Protein AF-A0A368JXX8-F1 (afdb_monomer)

Sequence (72 aa):
MYNTDIPTRAELPSSAQLLRSTIIAMISAAAILVTVVLPAEYAIDPTGIGRALGLVEMGEIKAQLAEEAERD

pLDDT: mean 90.9, std 10.01, range [49.84, 98.62]

Organism: NCBI:txid1899321

Secondary structure (DSSP, 8-state):
-----PPPTTTSPPHHHHHHHHHHHHHHHHHHIIIIIHHHHH---SSSHHHHTTHHHHHHHHHHHHHHHHH-

Structure (mmCIF, N/CA/C/O backbone):
data_AF-A0A368JXX8-F1
#
_entry.id   AF-A0A368JXX8-F1
#
loop_
_atom_site.group_PDB
_atom_site.id
_atom_site.type_symbol
_atom_site.label_atom_id
_atom_site.label_alt_id
_atom_site.label_comp_id
_atom_site.label_asym_id
_atom_site.label_entity_id
_atom_site.label_seq_id
_atom_site.pdbx_PDB_ins_code
_atom_site.Cartn_x
_atom_site.Cartn_y
_atom_site.Cartn_z
_atom_site.occupancy
_atom_site.B_iso_or_equiv
_atom_site.auth_seq_id
_atom_site.auth_comp_id
_atom_site.auth_asym_id
_atom_site.auth_atom_id
_atom_site.pdbx_PDB_model_num
ATOM 1 N N . MET A 1 1 ? 12.880 30.653 -28.524 1.00 49.84 1 MET A N 1
ATOM 2 C CA . MET A 1 1 ? 13.840 29.532 -28.507 1.00 49.84 1 MET A CA 1
ATOM 3 C C . MET A 1 1 ? 13.017 28.274 -28.266 1.00 49.84 1 MET A C 1
ATOM 5 O O . MET A 1 1 ? 12.321 28.232 -27.261 1.00 49.84 1 MET A O 1
ATOM 9 N N . TYR A 1 2 ? 12.947 27.354 -29.232 1.00 56.00 2 TYR A N 1
ATOM 10 C CA . TYR A 1 2 ? 12.189 26.104 -29.079 1.00 56.00 2 TYR A CA 1
ATOM 11 C C . TYR A 1 2 ? 12.922 25.233 -28.051 1.00 56.00 2 TYR A C 1
ATOM 13 O O . TYR A 1 2 ? 13.995 24.725 -28.344 1.00 56.00 2 TYR A O 1
ATOM 21 N N . ASN A 1 3 ? 12.392 25.156 -26.829 1.00 58.72 3 ASN A N 1
ATOM 22 C CA . ASN A 1 3 ? 13.051 24.559 -25.663 1.00 58.72 3 ASN A CA 1
ATOM 23 C C . ASN A 1 3 ? 12.427 23.202 -25.307 1.00 58.72 3 ASN A C 1
ATOM 25 O O . ASN A 1 3 ? 12.000 22.976 -24.175 1.00 58.72 3 ASN A O 1
ATOM 29 N N . THR A 1 4 ? 12.271 22.328 -26.297 1.00 65.88 4 THR A N 1
ATOM 30 C CA . THR A 1 4 ? 11.719 20.989 -26.079 1.00 65.88 4 THR A C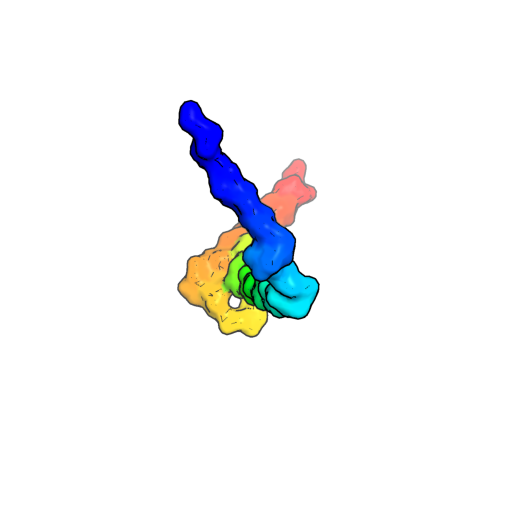A 1
ATOM 31 C C . THR A 1 4 ? 12.567 19.991 -26.842 1.00 65.88 4 THR A C 1
ATOM 33 O O . THR A 1 4 ? 12.367 19.783 -28.037 1.00 65.88 4 THR A O 1
ATOM 36 N N . ASP A 1 5 ? 13.519 19.389 -26.136 1.00 71.62 5 ASP A N 1
ATOM 37 C CA . ASP A 1 5 ? 14.247 18.214 -26.600 1.00 71.62 5 ASP A CA 1
ATOM 38 C C . ASP A 1 5 ? 13.274 17.029 -26.575 1.00 71.62 5 ASP A C 1
ATOM 40 O O . ASP A 1 5 ? 13.097 16.352 -25.562 1.00 71.62 5 ASP A O 1
ATOM 44 N N . ILE A 1 6 ? 12.535 16.848 -27.671 1.00 77.44 6 ILE A N 1
ATOM 45 C CA . ILE A 1 6 ? 11.634 15.706 -27.830 1.00 77.44 6 ILE A CA 1
ATOM 46 C C . ILE A 1 6 ? 12.513 14.465 -28.015 1.00 77.44 6 ILE A C 1
ATOM 48 O O . ILE A 1 6 ? 13.308 14.443 -28.960 1.00 77.44 6 ILE A O 1
ATOM 52 N N . PRO A 1 7 ? 12.366 13.432 -27.167 1.00 77.81 7 PRO A N 1
ATOM 53 C CA . PRO A 1 7 ? 13.200 12.249 -27.256 1.00 77.81 7 PRO A CA 1
ATOM 54 C C . PRO A 1 7 ? 13.011 11.556 -28.605 1.00 77.81 7 PRO A C 1
ATOM 56 O O . PRO A 1 7 ? 11.896 11.382 -29.113 1.00 77.81 7 PRO A O 1
ATOM 59 N N . THR A 1 8 ? 14.125 11.141 -29.192 1.00 81.25 8 THR A N 1
ATOM 60 C CA . THR A 1 8 ? 14.141 10.331 -30.406 1.00 81.25 8 THR A CA 1
ATOM 61 C C . THR A 1 8 ? 13.647 8.917 -30.094 1.00 81.25 8 THR A C 1
ATOM 63 O O . THR A 1 8 ? 13.703 8.447 -28.959 1.00 81.25 8 THR A O 1
ATOM 66 N N . ARG A 1 9 ? 13.175 8.170 -31.103 1.00 77.25 9 ARG A N 1
ATOM 67 C CA . ARG A 1 9 ? 12.690 6.788 -30.893 1.00 77.25 9 ARG A CA 1
ATOM 68 C C . ARG A 1 9 ? 13.727 5.861 -30.244 1.00 77.25 9 ARG A C 1
ATOM 70 O O . ARG A 1 9 ? 13.329 4.889 -29.615 1.00 77.25 9 ARG A O 1
ATOM 77 N N . ALA A 1 10 ? 15.020 6.150 -30.403 1.00 78.94 10 ALA A N 1
ATOM 78 C CA . ALA A 1 10 ? 16.111 5.391 -29.792 1.00 78.94 10 ALA A CA 1
ATOM 79 C C . ALA A 1 10 ? 16.230 5.613 -28.271 1.00 78.94 10 ALA A C 1
ATOM 81 O O . ALA A 1 10 ? 16.808 4.781 -27.580 1.00 78.94 10 ALA A O 1
ATOM 82 N N . GLU A 1 11 ? 15.673 6.710 -27.755 1.00 81.88 11 GLU A N 1
ATOM 83 C CA . GLU A 1 11 ? 15.701 7.088 -26.335 1.00 81.88 11 GLU A CA 1
ATOM 84 C C . GLU A 1 11 ? 14.437 6.637 -25.589 1.00 81.88 11 GLU A C 1
ATOM 86 O O . GLU A 1 11 ? 14.362 6.734 -24.364 1.00 81.88 11 GLU A O 1
ATOM 91 N N . LEU A 1 12 ? 13.434 6.125 -26.312 1.00 88.12 12 LEU A N 1
ATOM 92 C CA . LEU A 1 12 ? 12.226 5.589 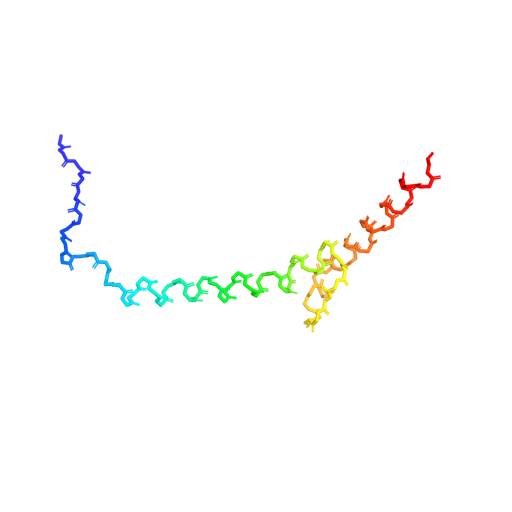-25.703 1.00 88.12 12 LEU A CA 1
ATOM 93 C C . LEU A 1 12 ? 12.517 4.246 -25.019 1.00 88.12 12 LEU A C 1
ATOM 95 O O . LEU A 1 12 ? 13.234 3.407 -25.572 1.00 88.12 12 LEU A O 1
ATOM 99 N N . PRO A 1 13 ? 11.923 3.996 -23.839 1.00 88.31 13 PRO A N 1
ATOM 100 C CA . PRO A 1 13 ? 12.051 2.709 -23.183 1.00 88.31 13 PRO A CA 1
ATOM 101 C C . PRO A 1 13 ? 11.480 1.599 -24.069 1.00 88.31 13 PRO A C 1
ATOM 103 O O . PRO A 1 13 ? 10.408 1.716 -24.664 1.00 88.31 13 PRO A O 1
ATOM 106 N N . SER A 1 14 ? 12.195 0.483 -24.115 1.00 91.88 14 SER A N 1
ATOM 107 C CA . SER A 1 14 ? 11.728 -0.744 -24.751 1.00 91.88 14 SER A CA 1
ATOM 108 C C . SER A 1 14 ? 10.486 -1.299 -24.047 1.00 91.88 14 SER A C 1
ATOM 110 O O . SER A 1 14 ? 10.282 -1.105 -22.845 1.00 91.88 14 SER A O 1
ATOM 112 N N . SER A 1 15 ? 9.683 -2.089 -24.762 1.00 93.31 15 SER A N 1
ATOM 113 C CA . SER A 1 15 ? 8.516 -2.771 -24.184 1.00 93.31 15 SER A CA 1
ATOM 114 C C . SER A 1 15 ? 8.878 -3.643 -22.975 1.00 93.31 15 SER A C 1
ATOM 116 O O . SER A 1 15 ? 8.099 -3.738 -22.031 1.00 93.31 15 SER A O 1
ATOM 118 N N . ALA A 1 16 ? 10.080 -4.230 -22.959 1.00 93.31 16 ALA A N 1
ATOM 119 C CA . ALA A 1 16 ? 10.586 -4.998 -21.824 1.00 93.31 16 ALA A CA 1
ATOM 120 C C . ALA A 1 16 ? 10.836 -4.121 -20.583 1.00 93.31 16 ALA A C 1
ATOM 122 O O . ALA A 1 16 ? 10.523 -4.533 -19.465 1.00 93.31 16 ALA A O 1
ATOM 123 N N . GLN A 1 17 ? 11.360 -2.902 -20.765 1.00 93.75 17 GLN A N 1
ATOM 124 C CA . GLN A 1 17 ? 11.528 -1.939 -19.670 1.00 93.75 17 GLN A CA 1
ATOM 125 C C . GLN A 1 17 ? 10.176 -1.485 -19.120 1.00 93.75 17 GLN A C 1
ATOM 127 O O . GLN A 1 17 ? 10.004 -1.456 -17.901 1.00 93.75 17 GLN A O 1
ATOM 132 N N . LEU A 1 18 ? 9.210 -1.203 -20.000 1.00 95.81 18 LEU A N 1
ATOM 133 C CA . LEU A 1 18 ? 7.848 -0.856 -19.592 1.00 95.81 18 LEU A CA 1
ATOM 134 C C . LEU A 1 18 ? 7.222 -1.988 -18.772 1.00 95.81 18 LEU A C 1
ATOM 136 O O . LEU A 1 18 ? 6.829 -1.755 -17.633 1.00 95.81 18 LEU A O 1
ATOM 140 N N . LEU A 1 19 ? 7.240 -3.223 -19.280 1.00 97.38 19 LEU A N 1
ATOM 141 C CA . LEU A 1 19 ? 6.693 -4.384 -18.574 1.00 97.38 19 LEU A CA 1
ATOM 142 C C . LEU A 1 19 ? 7.339 -4.582 -17.197 1.00 97.38 19 LEU A C 1
ATOM 144 O O . LEU A 1 19 ? 6.638 -4.776 -16.204 1.00 97.38 19 LEU A O 1
ATOM 148 N N . ARG A 1 20 ? 8.672 -4.479 -17.113 1.00 97.06 20 ARG A N 1
ATOM 149 C CA . ARG A 1 20 ? 9.394 -4.577 -15.838 1.00 97.06 20 ARG A CA 1
ATOM 150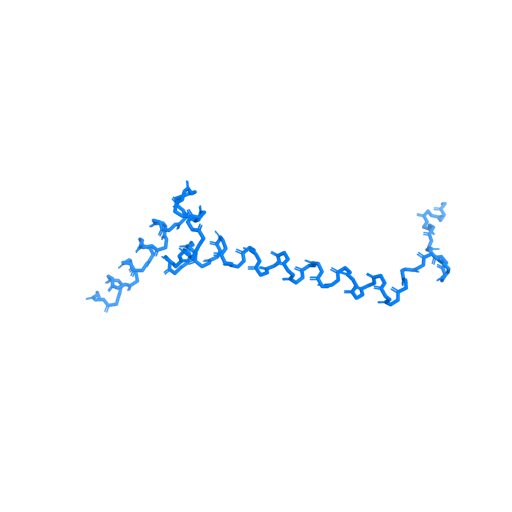 C C . ARG A 1 20 ? 8.937 -3.501 -14.854 1.00 97.06 20 ARG A C 1
ATOM 152 O O . ARG A 1 20 ? 8.700 -3.814 -13.690 1.00 97.06 20 ARG A O 1
ATOM 159 N N . SER A 1 21 ? 8.805 -2.256 -15.310 1.00 97.38 21 SER A N 1
ATOM 160 C CA . SER A 1 21 ? 8.348 -1.154 -14.458 1.00 97.38 21 SER A CA 1
ATOM 161 C C . SER A 1 21 ? 6.908 -1.352 -13.976 1.00 97.38 21 SER A C 1
ATOM 163 O O . SER A 1 21 ? 6.631 -1.148 -12.797 1.00 97.38 21 SER A O 1
ATOM 165 N N . THR A 1 22 ? 6.016 -1.848 -14.839 1.00 97.56 22 THR A N 1
ATOM 166 C CA . THR A 1 22 ? 4.625 -2.153 -14.484 1.00 97.56 22 THR A CA 1
ATOM 167 C C . THR A 1 22 ? 4.535 -3.256 -13.436 1.00 97.56 22 THR A C 1
ATOM 169 O O . THR A 1 22 ? 3.767 -3.128 -12.487 1.00 97.56 22 THR A O 1
ATOM 172 N N . ILE A 1 23 ? 5.339 -4.317 -13.559 1.00 98.44 23 ILE A N 1
ATOM 173 C CA . ILE A 1 23 ? 5.371 -5.404 -12.569 1.00 98.44 23 ILE A CA 1
ATOM 174 C C . ILE A 1 23 ? 5.828 -4.876 -11.206 1.00 98.44 23 ILE A C 1
ATOM 176 O O . ILE A 1 23 ? 5.200 -5.170 -10.193 1.00 98.44 23 ILE A O 1
ATOM 180 N N . ILE A 1 24 ? 6.884 -4.058 -11.172 1.00 98.25 24 ILE A N 1
ATOM 181 C CA . ILE A 1 24 ? 7.362 -3.449 -9.922 1.00 98.25 24 ILE A CA 1
ATOM 182 C C . ILE A 1 24 ? 6.272 -2.562 -9.310 1.00 98.25 24 ILE A C 1
ATOM 184 O O . ILE A 1 24 ? 5.996 -2.677 -8.119 1.00 98.25 24 ILE A O 1
ATOM 188 N N . ALA A 1 25 ? 5.617 -1.723 -10.116 1.00 98.12 25 ALA A N 1
ATOM 189 C CA . ALA A 1 25 ? 4.524 -0.875 -9.650 1.00 98.12 25 ALA A CA 1
ATOM 190 C C . ALA A 1 25 ? 3.362 -1.697 -9.070 1.00 98.12 25 ALA A C 1
ATOM 192 O O . ALA A 1 25 ? 2.838 -1.354 -8.013 1.00 98.12 25 ALA A O 1
ATOM 193 N N . MET A 1 26 ? 2.998 -2.807 -9.717 1.00 98.62 26 MET A N 1
ATOM 194 C CA . MET A 1 26 ? 1.953 -3.715 -9.240 1.00 98.62 26 MET A CA 1
ATOM 195 C C . MET A 1 26 ? 2.312 -4.344 -7.889 1.00 98.62 26 MET A C 1
ATOM 197 O O . MET A 1 26 ? 1.472 -4.381 -6.994 1.00 98.62 26 MET A O 1
ATOM 2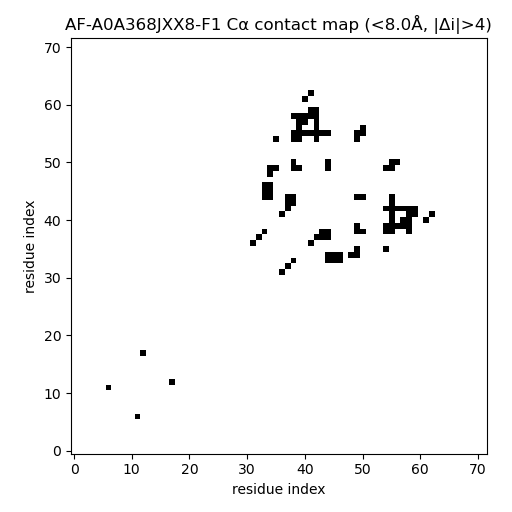01 N N . ILE A 1 27 ? 3.559 -4.791 -7.715 1.00 98.56 27 ILE A N 1
ATOM 202 C CA . ILE A 1 27 ? 4.039 -5.345 -6.440 1.00 98.56 27 ILE A CA 1
ATOM 203 C C . ILE A 1 27 ? 3.998 -4.278 -5.342 1.00 98.56 27 ILE A C 1
ATOM 205 O O . ILE A 1 27 ? 3.495 -4.542 -4.253 1.00 98.56 27 ILE A O 1
ATOM 209 N N . SER A 1 28 ? 4.473 -3.064 -5.629 1.00 98.38 28 SER A N 1
ATOM 210 C CA . SER A 1 28 ? 4.416 -1.948 -4.679 1.00 98.38 28 SER A CA 1
ATOM 211 C C . SER A 1 28 ? 2.978 -1.608 -4.286 1.00 98.38 28 SER A C 1
ATOM 213 O O . SER A 1 28 ? 2.693 -1.416 -3.107 1.00 98.38 28 SER A O 1
ATOM 215 N N . ALA A 1 29 ? 2.054 -1.584 -5.250 1.00 98.19 29 ALA A N 1
ATOM 216 C CA . ALA A 1 29 ? 0.639 -1.349 -4.984 1.00 98.19 29 ALA A CA 1
ATOM 217 C C . ALA A 1 29 ? 0.038 -2.448 -4.095 1.00 98.19 29 ALA A C 1
ATOM 219 O O . ALA A 1 29 ? -0.657 -2.140 -3.130 1.00 98.19 29 ALA A O 1
ATOM 220 N N . ALA A 1 30 ? 0.354 -3.718 -4.364 1.00 98.12 30 ALA A N 1
ATOM 221 C CA . ALA A 1 30 ? -0.076 -4.833 -3.525 1.00 98.12 30 ALA A CA 1
ATOM 222 C C . ALA A 1 30 ? 0.490 -4.732 -2.097 1.00 98.12 30 ALA A C 1
ATOM 224 O O . ALA A 1 30 ? -0.234 -4.970 -1.135 1.00 98.12 30 ALA A O 1
ATOM 225 N N . ALA A 1 31 ? 1.754 -4.324 -1.942 1.00 97.38 31 ALA A N 1
ATOM 226 C CA . ALA A 1 31 ? 2.369 -4.119 -0.633 1.00 97.38 31 ALA A CA 1
ATOM 227 C C . ALA A 1 31 ? 1.666 -3.006 0.163 1.00 97.38 31 ALA A C 1
ATOM 229 O O . ALA A 1 31 ? 1.360 -3.188 1.342 1.00 97.38 31 ALA A O 1
ATOM 230 N N . ILE A 1 32 ? 1.349 -1.880 -0.483 1.00 97.00 32 ILE A N 1
ATOM 231 C CA . ILE A 1 32 ? 0.596 -0.779 0.138 1.00 97.00 32 ILE A CA 1
ATOM 232 C C . ILE A 1 32 ? -0.815 -1.241 0.516 1.00 97.00 32 ILE 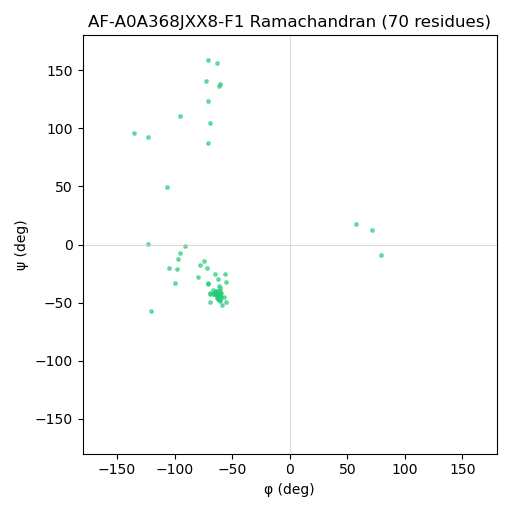A C 1
ATOM 234 O O . ILE A 1 32 ? -1.278 -0.960 1.621 1.00 97.00 32 ILE A O 1
ATOM 238 N N . LEU A 1 33 ? -1.483 -1.991 -0.365 1.00 96.88 33 LEU A N 1
ATOM 239 C CA . LEU A 1 33 ? -2.817 -2.529 -0.107 1.00 96.88 33 LEU A CA 1
ATOM 240 C C . LEU A 1 33 ? -2.841 -3.354 1.187 1.00 96.88 33 LEU A C 1
ATOM 242 O O . LEU A 1 33 ? -3.690 -3.122 2.044 1.00 96.88 33 LEU A O 1
ATOM 246 N N . VAL A 1 34 ? -1.898 -4.285 1.355 1.00 96.44 34 VAL A N 1
ATOM 247 C CA . VAL A 1 34 ? -1.915 -5.204 2.504 1.00 96.44 34 VAL A CA 1
ATOM 248 C C . VAL A 1 34 ? -1.372 -4.604 3.798 1.00 96.44 34 VAL A C 1
ATOM 250 O O . VAL A 1 34 ? -1.787 -5.036 4.868 1.00 96.44 34 VAL A O 1
ATOM 253 N N . THR A 1 35 ? -0.457 -3.633 3.725 1.00 95.25 35 THR A N 1
ATOM 254 C CA . THR A 1 35 ? 0.185 -3.054 4.924 1.00 95.25 35 THR A CA 1
ATOM 255 C C . THR A 1 35 ? -0.441 -1.744 5.394 1.00 95.25 35 THR A C 1
ATOM 257 O O . THR A 1 35 ? -0.267 -1.384 6.555 1.00 95.25 35 THR A O 1
ATOM 260 N N . VAL A 1 36 ? -1.162 -1.032 4.523 1.00 95.44 36 VAL A N 1
ATOM 261 C CA . VAL A 1 36 ? -1.747 0.281 4.838 1.00 95.44 36 VAL A CA 1
ATOM 262 C C . VAL A 1 36 ? -3.261 0.262 4.693 1.00 95.44 36 VAL A C 1
ATOM 264 O O . VAL A 1 36 ? -3.966 0.543 5.658 1.00 95.44 36 VAL A O 1
ATOM 267 N N . VAL A 1 37 ? -3.769 -0.097 3.510 1.00 96.06 37 VAL A N 1
ATOM 268 C CA . VAL A 1 37 ? -5.202 0.036 3.196 1.00 96.06 37 VAL A CA 1
ATOM 269 C C . VAL A 1 37 ? -6.044 -0.959 3.995 1.00 96.06 37 VAL A C 1
ATOM 271 O O . VAL A 1 37 ? -7.009 -0.557 4.638 1.00 96.06 37 VAL A O 1
ATOM 274 N N . LEU A 1 38 ? -5.669 -2.245 4.005 1.00 96.12 38 LEU A N 1
ATOM 275 C CA . LEU A 1 38 ? -6.409 -3.268 4.753 1.00 96.12 38 LEU A CA 1
ATOM 276 C C . LEU A 1 38 ? -6.450 -2.994 6.269 1.00 96.12 38 LEU A C 1
ATOM 278 O O . LEU A 1 38 ? -7.548 -3.031 6.832 1.00 96.12 38 LEU A O 1
ATOM 282 N N . PRO A 1 39 ? -5.327 -2.649 6.931 1.00 96.19 39 PRO A N 1
ATOM 283 C CA . PRO A 1 39 ? -5.350 -2.257 8.335 1.00 96.19 39 PRO A CA 1
ATOM 284 C C . PRO A 1 39 ? -6.213 -1.024 8.605 1.00 96.19 39 PRO A C 1
ATOM 286 O O . PRO A 1 39 ? -7.049 -1.059 9.501 1.00 96.19 39 PRO A O 1
ATOM 289 N N . ALA A 1 40 ? -6.040 0.044 7.819 1.00 95.56 40 ALA A N 1
ATOM 290 C CA . ALA A 1 40 ? -6.685 1.332 8.069 1.00 95.56 40 ALA A CA 1
ATOM 291 C C . ALA A 1 40 ? -8.193 1.330 7.800 1.00 95.56 40 ALA A C 1
ATOM 293 O O . ALA A 1 40 ? -8.934 2.061 8.453 1.00 95.56 40 ALA A O 1
ATOM 294 N N . GLU A 1 41 ? -8.656 0.552 6.820 1.00 94.00 41 GLU A N 1
ATOM 295 C CA . GLU A 1 41 ? -10.067 0.552 6.433 1.00 94.00 41 GLU A CA 1
ATOM 296 C C . GLU A 1 41 ? -10.867 -0.605 7.017 1.00 94.00 41 GLU A C 1
ATOM 298 O O . GLU A 1 41 ? -12.055 -0.426 7.280 1.00 94.00 41 GLU A O 1
ATOM 303 N N . TYR A 1 42 ? -10.239 -1.768 7.201 1.00 94.38 42 TYR A N 1
ATOM 304 C CA . TYR A 1 42 ? -10.934 -3.007 7.554 1.00 94.38 42 TYR A CA 1
ATOM 305 C C . TYR A 1 42 ? -10.420 -3.641 8.849 1.00 94.38 42 TYR A C 1
ATOM 307 O O . TYR A 1 42 ? -10.896 -4.711 9.214 1.00 94.38 42 TYR A O 1
ATOM 315 N N . ALA A 1 43 ? -9.440 -3.032 9.528 1.00 94.75 43 ALA A N 1
ATOM 316 C CA . ALA A 1 43 ? -8.767 -3.606 10.698 1.00 94.75 43 ALA A CA 1
ATOM 317 C C . ALA A 1 43 ? -8.095 -4.975 10.443 1.00 94.75 43 ALA A C 1
ATOM 319 O O . ALA A 1 43 ? -7.751 -5.702 11.377 1.00 94.75 43 ALA A O 1
ATOM 320 N N . ILE A 1 44 ? -7.868 -5.333 9.174 1.00 94.62 44 ILE A N 1
ATOM 321 C CA . ILE A 1 44 ? -7.228 -6.593 8.786 1.00 94.62 44 ILE A CA 1
ATOM 322 C C . ILE A 1 44 ? -5.737 -6.331 8.588 1.00 94.62 44 ILE A C 1
ATOM 324 O O . ILE A 1 44 ? -5.339 -5.696 7.616 1.00 94.62 44 ILE A O 1
ATOM 328 N N . ASP A 1 45 ? -4.902 -6.856 9.484 1.00 95.31 45 ASP A N 1
ATOM 329 C CA . ASP A 1 45 ? -3.446 -6.717 9.400 1.00 95.31 45 ASP A CA 1
ATOM 330 C C . ASP A 1 45 ? -2.738 -8.079 9.380 1.00 95.31 45 ASP A C 1
ATOM 332 O O . ASP A 1 45 ? -2.408 -8.627 10.435 1.00 95.31 45 ASP A O 1
ATOM 336 N N . PRO A 1 46 ? -2.470 -8.637 8.185 1.00 92.06 46 PRO A N 1
ATOM 337 C CA . PRO A 1 46 ? -1.766 -9.909 8.058 1.00 92.06 46 PRO A CA 1
ATOM 338 C C . PRO A 1 46 ? -0.263 -9.792 8.348 1.00 92.06 46 PRO A C 1
ATOM 340 O O . PRO A 1 46 ? 0.409 -10.809 8.501 1.00 92.06 46 PRO A O 1
ATOM 343 N N . THR A 1 47 ? 0.283 -8.572 8.389 1.00 94.19 47 THR A N 1
ATOM 344 C CA . THR A 1 47 ? 1.731 -8.329 8.500 1.00 94.19 47 THR A CA 1
ATOM 345 C C . THR A 1 47 ? 2.174 -7.872 9.888 1.00 94.19 47 THR A C 1
ATOM 347 O O . THR A 1 47 ? 3.352 -7.981 10.214 1.00 94.19 47 THR A O 1
ATOM 350 N N . GLY A 1 48 ? 1.257 -7.342 10.700 1.00 92.44 48 GLY A N 1
ATOM 351 C CA . GLY A 1 48 ? 1.540 -6.699 11.986 1.00 92.44 48 GLY A CA 1
ATOM 352 C C . GLY A 1 48 ? 2.049 -5.254 11.869 1.00 92.44 48 GLY A C 1
ATOM 353 O O . GLY A 1 48 ? 2.154 -4.558 12.880 1.00 92.44 48 GLY A O 1
ATOM 354 N N . ILE A 1 49 ? 2.367 -4.786 10.654 1.00 94.00 49 ILE A N 1
ATOM 355 C CA . ILE A 1 49 ? 2.876 -3.429 10.400 1.00 94.00 49 ILE A CA 1
ATOM 356 C C . ILE A 1 49 ? 1.779 -2.398 10.654 1.00 94.00 49 ILE A C 1
ATOM 358 O O . ILE A 1 49 ? 2.036 -1.371 11.277 1.00 94.00 49 ILE A O 1
ATOM 362 N N . GLY A 1 50 ? 0.553 -2.679 10.213 1.00 94.56 50 GLY A N 1
ATOM 363 C CA . GLY A 1 50 ? -0.575 -1.778 10.404 1.00 94.56 50 GLY A CA 1
ATOM 364 C C . GLY A 1 50 ? -0.855 -1.520 11.881 1.00 94.56 50 GLY A C 1
ATOM 365 O O . GLY A 1 50 ? -1.101 -0.383 12.270 1.00 94.56 50 GLY A O 1
ATOM 366 N N . ARG A 1 51 ? -0.754 -2.553 12.723 1.00 93.94 51 ARG A N 1
ATOM 367 C CA . ARG A 1 51 ? -0.918 -2.434 14.175 1.00 93.94 51 ARG A CA 1
ATOM 368 C C . ARG A 1 51 ? 0.237 -1.672 14.815 1.00 93.94 51 ARG A C 1
ATOM 370 O O . ARG A 1 51 ? -0.001 -0.818 15.655 1.00 93.94 51 ARG A O 1
ATOM 377 N N . ALA A 1 52 ? 1.474 -1.923 14.387 1.00 95.00 52 ALA A N 1
ATOM 378 C CA . ALA A 1 52 ? 2.636 -1.179 14.877 1.00 95.00 52 ALA A CA 1
ATOM 379 C C . ALA A 1 52 ? 2.576 0.324 14.539 1.00 95.00 52 ALA A C 1
ATOM 381 O O . ALA A 1 52 ? 3.110 1.146 15.278 1.00 95.00 52 ALA A O 1
ATOM 382 N N . LEU A 1 53 ? 1.924 0.675 13.428 1.00 94.12 53 LEU A N 1
ATOM 383 C CA . LEU A 1 53 ? 1.706 2.053 12.988 1.00 94.12 53 LEU A CA 1
ATOM 384 C C . LEU A 1 53 ? 0.393 2.669 13.511 1.00 94.12 53 LEU A C 1
ATOM 386 O O . LEU A 1 53 ? 0.112 3.821 13.190 1.00 94.12 53 LEU A O 1
ATOM 390 N N . GLY A 1 54 ? -0.416 1.924 14.275 1.00 94.50 54 GLY A N 1
ATOM 391 C CA . GLY A 1 54 ? -1.719 2.373 14.790 1.00 94.50 54 GLY A CA 1
ATOM 392 C C . GLY A 1 54 ? -2.834 2.485 13.739 1.00 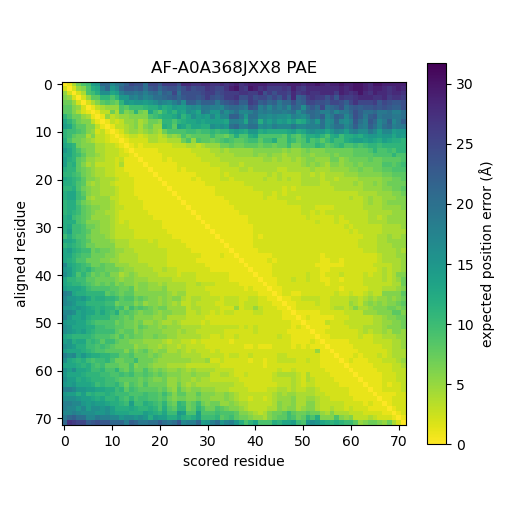94.50 54 GLY A C 1
ATOM 393 O O . GLY A 1 54 ? -3.896 3.043 13.995 1.00 94.50 54 GLY A O 1
ATOM 394 N N . LEU A 1 55 ? -2.627 1.948 12.533 1.00 96.38 55 LEU A N 1
ATOM 395 C CA . LEU A 1 55 ? -3.620 1.979 11.454 1.00 96.38 55 LEU A CA 1
ATOM 396 C C . LEU A 1 55 ? -4.808 1.059 11.745 1.00 96.38 55 LEU A C 1
ATOM 398 O O . LEU A 1 55 ? -5.935 1.378 11.385 1.00 96.38 55 LEU A O 1
ATOM 402 N N . VAL A 1 56 ? -4.569 -0.071 12.412 1.00 96.00 56 VAL A N 1
ATOM 403 C CA . VAL A 1 56 ? -5.638 -1.029 12.738 1.00 96.00 56 VAL A CA 1
ATOM 404 C C . VAL A 1 56 ? -6.673 -0.419 13.679 1.00 96.00 56 VAL A C 1
ATOM 406 O O . VAL A 1 56 ? -7.866 -0.596 13.460 1.00 96.00 56 VAL A O 1
ATOM 409 N N . GLU A 1 57 ? -6.230 0.352 14.673 1.00 95.44 57 GLU A N 1
ATOM 410 C CA . GLU A 1 57 ? -7.120 1.029 15.624 1.00 95.44 57 GLU A CA 1
ATOM 411 C C . GLU A 1 57 ? -8.063 2.002 14.903 1.00 95.44 57 GLU A C 1
ATOM 413 O O . GLU A 1 57 ? -9.246 2.081 15.227 1.00 95.44 57 GLU A O 1
ATOM 418 N N . MET A 1 58 ? -7.576 2.685 13.860 1.00 94.62 58 MET A N 1
ATOM 419 C CA . MET A 1 58 ? -8.419 3.539 13.018 1.00 94.62 58 MET A CA 1
ATOM 420 C C . MET A 1 58 ? -9.514 2.738 12.298 1.00 94.62 58 MET A C 1
ATOM 422 O O . MET A 1 58 ? -10.663 3.180 12.252 1.00 94.62 58 MET A O 1
ATOM 426 N N . GLY A 1 59 ? -9.170 1.566 11.752 1.00 94.12 59 GLY A N 1
ATOM 427 C CA . GLY A 1 59 ? -10.122 0.682 11.076 1.00 94.12 59 GLY A CA 1
ATOM 428 C C . GLY A 1 59 ? -11.192 0.130 12.019 1.00 94.12 59 GLY A C 1
ATOM 429 O O . GLY A 1 59 ? -12.370 0.108 11.666 1.00 94.12 59 GLY A O 1
ATOM 430 N N . GLU A 1 60 ? -10.802 -0.252 13.239 1.00 94.75 60 GLU A N 1
ATOM 431 C CA . GLU A 1 60 ? -11.722 -0.732 14.280 1.00 94.75 60 GLU A CA 1
ATOM 432 C C . GLU A 1 60 ? -12.732 0.359 14.672 1.00 94.75 60 GLU A C 1
ATOM 434 O O . GLU A 1 60 ? -13.937 0.107 14.687 1.00 94.75 60 GLU A O 1
ATOM 439 N N . ILE A 1 61 ? -12.260 1.592 14.899 1.00 95.62 61 ILE A N 1
ATOM 440 C CA . ILE A 1 61 ? -13.125 2.743 15.212 1.00 95.62 61 ILE A CA 1
ATOM 441 C C . ILE A 1 61 ? -14.103 3.017 14.066 1.00 95.62 61 ILE A C 1
ATOM 443 O O . ILE A 1 61 ? -15.289 3.243 14.295 1.00 95.62 61 ILE A O 1
ATOM 447 N N . LYS A 1 62 ? -13.631 2.982 12.815 1.00 93.88 62 LYS A N 1
ATOM 448 C CA . LYS A 1 62 ? -14.488 3.200 11.643 1.00 93.88 62 LYS A CA 1
ATOM 449 C C . LYS A 1 62 ? -15.611 2.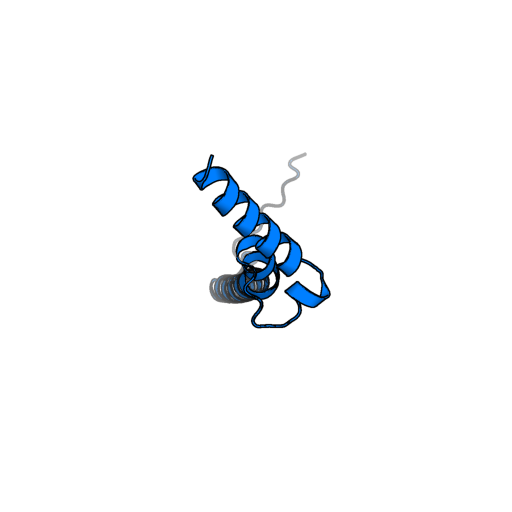163 11.558 1.00 93.88 62 LYS A C 1
ATOM 451 O O . LYS A 1 62 ? -16.741 2.533 11.253 1.00 93.88 62 LYS A O 1
ATOM 456 N N . ALA A 1 63 ? -15.307 0.892 11.825 1.00 92.44 63 ALA A N 1
ATOM 457 C CA . ALA A 1 63 ? -16.302 -0.177 11.827 1.00 92.44 63 ALA A CA 1
ATOM 458 C C . ALA A 1 63 ? -17.356 0.022 12.929 1.00 92.44 63 ALA A C 1
ATOM 460 O O . ALA A 1 63 ? -18.546 -0.109 12.657 1.00 92.44 63 ALA A O 1
ATOM 461 N N . GLN A 1 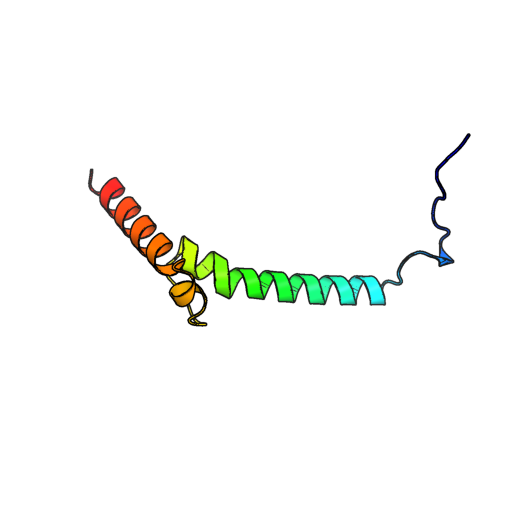64 ? -16.930 0.411 14.135 1.00 92.44 64 GLN A N 1
ATOM 462 C CA . GLN A 1 64 ? -17.838 0.714 15.249 1.00 92.44 64 GLN A CA 1
ATOM 463 C C . GLN A 1 64 ? -18.781 1.874 14.919 1.00 92.44 64 GLN A C 1
ATOM 465 O O . GLN A 1 64 ? -19.988 1.750 15.082 1.00 92.44 64 GLN A O 1
ATOM 470 N N . LEU A 1 65 ? -18.246 2.976 14.387 1.00 94.12 65 LEU A N 1
ATOM 471 C CA . LEU A 1 65 ? -19.052 4.137 13.997 1.00 94.12 65 LEU A CA 1
ATOM 472 C C . LEU A 1 65 ? -20.071 3.800 12.901 1.00 94.12 65 LEU A C 1
ATOM 474 O O . LEU A 1 65 ? -21.168 4.353 12.893 1.00 94.12 65 LEU A O 1
ATOM 478 N N . ALA A 1 66 ? -19.718 2.910 11.970 1.00 91.56 66 ALA A N 1
ATOM 479 C CA . ALA A 1 66 ? -20.646 2.444 10.945 1.00 91.56 66 ALA A CA 1
ATOM 480 C C . ALA A 1 66 ? -21.793 1.620 11.552 1.00 91.56 66 ALA A C 1
ATOM 482 O O . ALA A 1 66 ? -22.945 1.835 11.190 1.00 91.56 66 ALA A O 1
ATOM 483 N N . GLU A 1 67 ? -21.494 0.733 12.505 1.00 92.12 67 GLU A N 1
ATOM 484 C CA . GLU A 1 67 ? -22.509 -0.048 13.221 1.00 92.12 67 GLU A CA 1
ATOM 485 C C . GLU A 1 67 ? -23.425 0.842 14.075 1.00 92.12 67 GLU A C 1
ATOM 487 O O . GLU A 1 67 ? -24.636 0.635 14.105 1.00 92.12 67 GLU A O 1
ATOM 492 N N . GLU A 1 68 ? -22.874 1.853 14.751 1.00 90.94 68 GLU A N 1
ATOM 493 C CA . GLU A 1 68 ? -23.662 2.828 15.515 1.00 90.94 68 GLU A CA 1
ATOM 494 C C . GLU A 1 68 ? -24.614 3.617 14.609 1.00 90.94 68 GLU A C 1
ATOM 496 O O . GLU A 1 68 ? -25.799 3.720 14.914 1.00 90.94 68 GLU A O 1
ATOM 501 N N . ALA A 1 69 ? -24.133 4.094 13.457 1.00 92.88 69 ALA A N 1
ATOM 502 C CA . ALA A 1 69 ? -24.946 4.843 12.501 1.00 92.88 69 ALA A CA 1
ATOM 503 C C . ALA A 1 69 ? -26.084 4.021 11.867 1.00 92.88 69 ALA A C 1
ATOM 505 O O . ALA A 1 69 ? -27.070 4.598 11.423 1.00 92.88 69 ALA A O 1
ATOM 506 N N . GLU A 1 70 ? -25.962 2.691 11.799 1.00 92.44 70 GLU A N 1
ATOM 507 C CA . GLU A 1 70 ? -27.044 1.806 11.337 1.00 92.44 70 GLU A CA 1
ATOM 508 C C . GLU A 1 70 ? -28.123 1.563 12.404 1.00 92.44 70 GLU A C 1
ATOM 510 O O . GLU A 1 70 ? -29.214 1.082 12.086 1.00 92.44 70 GLU A O 1
ATOM 515 N N . ARG A 1 71 ? -27.812 1.847 13.675 1.00 88.75 71 ARG A N 1
ATOM 516 C CA . ARG A 1 71 ? -28.694 1.593 14.822 1.00 88.75 71 ARG A CA 1
ATOM 517 C C . ARG A 1 71 ? -29.502 2.815 15.268 1.00 88.75 71 ARG A C 1
ATOM 519 O O . ARG A 1 71 ? -30.433 2.620 16.054 1.00 88.75 71 ARG A O 1
ATOM 526 N N . ASP A 1 72 ? -29.157 4.004 14.778 1.00 79.25 72 ASP A N 1
ATOM 527 C CA . ASP A 1 72 ? -29.886 5.272 14.950 1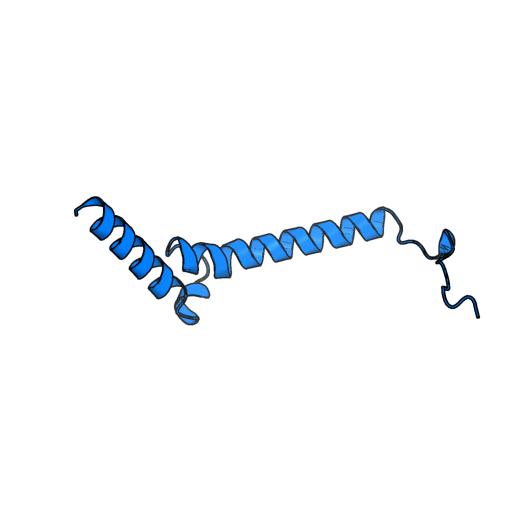.00 79.25 72 ASP A CA 1
ATOM 528 C C . ASP A 1 72 ? -30.928 5.497 13.836 1.00 79.25 72 ASP A C 1
ATOM 530 O O . ASP A 1 72 ? -32.040 5.986 14.158 1.00 79.25 72 ASP A O 1
#

Solvent-accessible surface area (backbone atoms only — not comparable to full-atom values): 4126 Å² total; per-residue (Å²): 130,94,87,68,90,73,78,52,83,86,71,52,80,50,71,67,54,51,52,52,52,51,52,52,51,51,52,53,49,52,51,44,42,50,45,46,48,31,3,36,66,66,41,44,50,91,77,52,55,11,56,75,70,51,29,20,61,52,6,49,52,54,53,50,54,52,56,52,65,74,73,112

Mean predicted aligned error: 6.74 Å

Radius of gyration: 21.34 Å; Cα contacts (8 Å, |Δi|>4): 54; chains: 1; bounding box: 46×39×46 Å

Foldseek 3Di:
DPPDPDDDPVPDDDPVRVVVVVVVVVVVVVVCCQQAVCLQQQLDHPPCNCVVVVSNVNNVVVVVVVVVVVVD